Protein AF-A0AB37ZSQ6-F1 (afdb_monomer_lite)

Radius of gyration: 34.16 Å; chains: 1; bounding box: 85×48×57 Å

Structure (mmCIF, N/CA/C/O backbone):
data_AF-A0AB37ZSQ6-F1
#
_entry.id   AF-A0AB37ZSQ6-F1
#
loop_
_atom_site.group_PDB
_atom_site.id
_atom_site.type_symbol
_atom_site.label_atom_id
_atom_site.label_alt_id
_atom_site.label_comp_id
_atom_site.label_asym_id
_atom_site.label_entity_id
_atom_site.label_seq_id
_atom_site.pdbx_PDB_ins_code
_atom_site.Cartn_x
_atom_site.Cartn_y
_atom_site.Cartn_z
_atom_site.occupancy
_atom_site.B_iso_or_equiv
_atom_site.auth_seq_id
_atom_site.auth_comp_id
_atom_site.auth_asym_id
_atom_site.auth_atom_id
_atom_site.pdbx_PDB_model_num
ATOM 1 N N . MET A 1 1 ? -3.205 -10.171 9.865 1.00 86.94 1 MET A N 1
ATOM 2 C CA . MET A 1 1 ? -2.875 -9.069 10.798 1.00 86.94 1 MET A CA 1
ATOM 3 C C . MET A 1 1 ? -4.141 -8.682 11.550 1.00 86.94 1 MET A C 1
ATOM 5 O O . MET A 1 1 ? -5.188 -8.664 10.918 1.00 86.94 1 MET A O 1
ATOM 9 N N . ASN A 1 2 ? -4.072 -8.387 12.854 1.00 91.88 2 ASN A N 1
ATOM 10 C CA . ASN A 1 2 ? -5.224 -7.845 13.582 1.00 91.88 2 ASN A CA 1
ATOM 11 C C . ASN A 1 2 ? -5.200 -6.301 13.532 1.00 91.88 2 ASN A C 1
ATOM 13 O O . ASN A 1 2 ? -4.382 -5.701 14.230 1.00 91.88 2 ASN A O 1
ATOM 17 N N . PRO A 1 3 ? -6.088 -5.638 12.777 1.00 90.38 3 PRO A N 1
ATOM 18 C CA . PRO A 1 3 ? -6.132 -4.175 12.661 1.00 90.38 3 PRO A CA 1
ATOM 19 C C . PRO A 1 3 ? -6.372 -3.467 14.002 1.00 90.38 3 PRO A C 1
ATOM 21 O O . PRO A 1 3 ? -5.964 -2.321 14.172 1.00 90.38 3 PRO A O 1
ATOM 24 N N . ALA A 1 4 ? -6.965 -4.137 14.996 1.00 91.38 4 ALA A N 1
ATOM 25 C CA . ALA A 1 4 ? -7.233 -3.561 16.312 1.00 91.38 4 ALA A CA 1
ATOM 26 C C . ALA A 1 4 ? -5.965 -3.320 17.133 1.00 91.38 4 ALA A C 1
ATOM 28 O O . ALA A 1 4 ? -5.956 -2.421 17.974 1.00 91.38 4 ALA A O 1
ATOM 29 N N . THR A 1 5 ? -4.907 -4.092 16.887 1.00 94.00 5 THR A N 1
ATOM 30 C CA . THR A 1 5 ? -3.679 -4.094 17.699 1.00 94.00 5 THR A CA 1
ATOM 31 C C . THR A 1 5 ? -2.398 -4.124 16.870 1.00 94.00 5 THR A C 1
ATOM 33 O O . THR A 1 5 ? -1.319 -4.217 17.447 1.00 94.00 5 THR A O 1
ATOM 36 N N . ALA A 1 6 ? -2.497 -4.052 15.539 1.00 93.31 6 ALA A N 1
ATOM 37 C CA . ALA A 1 6 ? -1.348 -4.108 14.646 1.00 93.31 6 ALA A CA 1
ATOM 38 C C . ALA A 1 6 ? -0.312 -3.034 14.988 1.00 93.31 6 ALA A C 1
ATOM 40 O O . ALA A 1 6 ? -0.635 -1.853 15.172 1.00 93.31 6 ALA A O 1
ATOM 41 N N . SER A 1 7 ? 0.940 -3.468 15.041 1.00 96.44 7 SER A N 1
ATOM 42 C CA . SER A 1 7 ? 2.108 -2.608 15.144 1.00 96.44 7 SER A CA 1
ATOM 43 C C . SER A 1 7 ? 2.341 -1.837 13.841 1.00 96.44 7 SER A C 1
ATOM 45 O O . SER A 1 7 ? 1.918 -2.246 12.758 1.00 96.44 7 SER A O 1
ATOM 47 N N . ARG A 1 8 ? 3.088 -0.728 13.917 1.00 96.31 8 ARG A N 1
ATOM 48 C CA . ARG A 1 8 ? 3.487 0.038 12.723 1.00 96.31 8 ARG A CA 1
ATOM 49 C C . ARG A 1 8 ? 4.273 -0.815 11.721 1.00 96.31 8 ARG A C 1
ATOM 51 O O . ARG A 1 8 ? 4.098 -0.637 10.524 1.00 96.31 8 ARG A O 1
ATOM 58 N N . SER A 1 9 ? 5.112 -1.741 12.189 1.00 96.50 9 SER A N 1
ATOM 59 C CA . SER A 1 9 ? 5.861 -2.657 11.318 1.00 96.50 9 SER A CA 1
ATOM 60 C C . SER A 1 9 ? 4.958 -3.620 10.554 1.00 96.50 9 SER A C 1
ATOM 62 O O . SER A 1 9 ? 5.200 -3.847 9.376 1.00 96.50 9 SER A O 1
ATOM 64 N N . GLU A 1 10 ? 3.909 -4.150 11.189 1.00 96.25 10 GLU A N 1
ATOM 65 C CA . GLU A 1 10 ? 2.941 -5.016 10.504 1.00 96.25 10 GLU A CA 1
ATOM 66 C C . GLU A 1 10 ? 2.141 -4.237 9.459 1.00 96.25 10 GLU A C 1
ATOM 68 O O . GLU A 1 10 ? 1.949 -4.722 8.350 1.00 96.25 10 GLU A O 1
ATOM 73 N N . ILE A 1 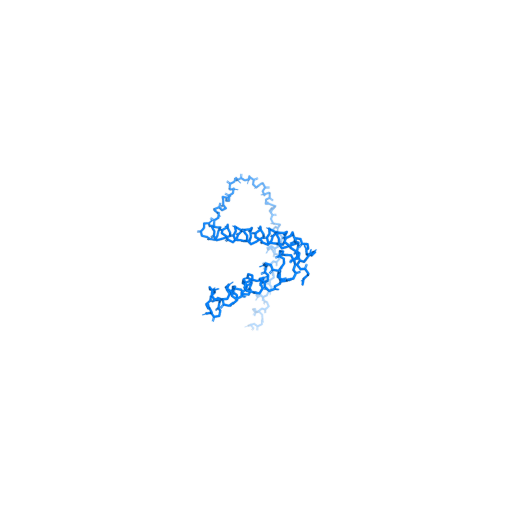11 ? 1.731 -3.007 9.786 1.00 95.62 11 ILE A N 1
ATOM 74 C CA . ILE A 1 11 ? 1.017 -2.133 8.846 1.00 95.62 11 ILE A CA 1
ATOM 75 C C . ILE A 1 11 ? 1.924 -1.745 7.670 1.00 95.62 11 ILE A C 1
ATOM 77 O O . ILE A 1 11 ? 1.481 -1.769 6.527 1.00 95.62 11 ILE A O 1
ATOM 81 N N . ARG A 1 12 ? 3.203 -1.443 7.920 1.00 96.06 12 ARG A N 1
ATOM 82 C CA . ARG A 1 12 ? 4.184 -1.170 6.860 1.00 96.06 12 ARG A CA 1
ATOM 83 C C . ARG A 1 12 ? 4.359 -2.362 5.929 1.00 96.06 12 ARG A C 1
ATOM 85 O O . ARG A 1 12 ? 4.405 -2.186 4.717 1.00 96.06 12 ARG A O 1
ATOM 92 N N . GLU A 1 13 ? 4.475 -3.558 6.493 1.00 95.69 13 GLU A N 1
ATOM 93 C CA . GLU A 1 13 ? 4.625 -4.776 5.703 1.00 95.69 13 GLU A CA 1
ATOM 94 C C . GLU A 1 13 ? 3.376 -5.053 4.864 1.00 95.69 13 GLU A C 1
ATOM 96 O O . GLU A 1 13 ? 3.484 -5.401 3.691 1.00 95.69 13 GLU A O 1
ATOM 101 N N . TYR A 1 14 ? 2.194 -4.809 5.431 1.00 94.69 14 TYR A N 1
ATOM 102 C CA . TYR A 1 14 ? 0.933 -4.875 4.703 1.00 94.69 14 TYR A CA 1
ATOM 103 C C . TYR A 1 14 ? 0.909 -3.896 3.512 1.00 94.69 14 TYR A C 1
ATOM 105 O O . TYR A 1 14 ? 0.684 -4.318 2.382 1.00 94.69 14 TYR A O 1
ATOM 113 N N . VAL A 1 15 ? 1.268 -2.624 3.729 1.00 94.56 15 VAL A N 1
ATOM 114 C CA . VAL A 1 15 ? 1.377 -1.609 2.659 1.00 94.56 15 VAL A CA 1
ATOM 115 C C . VAL A 1 15 ? 2.387 -2.017 1.577 1.00 94.56 15 VAL A C 1
ATOM 117 O O . VAL A 1 15 ? 2.143 -1.802 0.389 1.00 94.56 15 VAL A O 1
ATOM 120 N N . ARG A 1 16 ? 3.520 -2.621 1.960 1.00 93.94 16 ARG A N 1
ATOM 121 C CA . ARG A 1 16 ? 4.534 -3.111 1.012 1.00 93.94 16 ARG A CA 1
ATOM 122 C C . ARG A 1 16 ? 3.964 -4.199 0.099 1.00 93.94 16 ARG A C 1
ATOM 124 O O . ARG A 1 16 ? 4.146 -4.122 -1.114 1.00 93.94 16 ARG A O 1
ATOM 131 N N . ILE A 1 17 ? 3.283 -5.189 0.677 1.00 94.06 17 ILE A N 1
ATOM 132 C CA . ILE A 1 17 ? 2.674 -6.301 -0.066 1.00 94.06 17 ILE A CA 1
ATOM 133 C C . ILE A 1 17 ? 1.600 -5.780 -1.030 1.00 94.06 17 ILE A C 1
ATOM 135 O O . ILE A 1 17 ? 1.597 -6.163 -2.200 1.00 94.06 17 ILE A O 1
ATOM 139 N N . ASP A 1 18 ? 0.744 -4.862 -0.575 1.00 91.75 18 ASP A N 1
ATOM 140 C CA . ASP A 1 18 ? -0.300 -4.261 -1.413 1.00 91.75 18 ASP A CA 1
ATOM 141 C C . ASP A 1 18 ? 0.294 -3.494 -2.602 1.00 91.75 18 ASP A C 1
ATOM 143 O O . ASP A 1 18 ? -0.164 -3.649 -3.740 1.00 91.75 18 ASP A O 1
ATOM 147 N N . GLY A 1 19 ? 1.369 -2.733 -2.370 1.00 91.44 19 GLY A N 1
ATOM 148 C CA . GLY A 1 19 ? 2.103 -2.036 -3.426 1.00 91.44 19 GLY A CA 1
ATOM 149 C C . GLY A 1 19 ? 2.749 -2.985 -4.443 1.00 91.44 19 GLY A C 1
ATOM 150 O O . GLY A 1 19 ? 2.708 -2.731 -5.650 1.00 91.44 19 GLY A O 1
ATOM 151 N N . GLU A 1 20 ? 3.308 -4.109 -3.989 1.00 92.50 20 GLU A N 1
ATOM 152 C CA . GLU A 1 20 ? 3.868 -5.139 -4.871 1.00 92.50 20 GLU A CA 1
ATOM 153 C C . GLU A 1 20 ? 2.797 -5.822 -5.720 1.00 92.50 20 GLU A C 1
ATOM 155 O O . GLU A 1 20 ? 3.028 -6.065 -6.911 1.00 92.50 20 GLU A O 1
ATOM 160 N N . ALA A 1 21 ? 1.622 -6.075 -5.141 1.00 92.81 21 ALA A N 1
ATOM 161 C CA . ALA A 1 21 ? 0.474 -6.613 -5.857 1.00 92.81 21 ALA A CA 1
ATOM 162 C C . ALA A 1 21 ? -0.013 -5.645 -6.947 1.00 92.81 21 ALA A C 1
ATOM 164 O O . ALA A 1 21 ? -0.204 -6.072 -8.088 1.00 92.81 21 ALA A O 1
ATOM 165 N N . LEU A 1 22 ? -0.117 -4.340 -6.652 1.00 92.56 22 LEU A N 1
ATOM 166 C CA . LEU A 1 22 ? -0.445 -3.317 -7.657 1.00 92.56 22 LEU A CA 1
ATOM 167 C C . LEU A 1 22 ? 0.567 -3.297 -8.799 1.00 92.56 22 LEU A C 1
ATOM 169 O O . LEU A 1 22 ? 0.193 -3.296 -9.973 1.00 92.56 22 LEU A O 1
ATOM 173 N N . ALA A 1 23 ? 1.857 -3.295 -8.461 1.00 91.06 23 ALA A N 1
ATOM 174 C CA . ALA A 1 23 ? 2.918 -3.261 -9.455 1.00 91.06 23 ALA A CA 1
ATOM 175 C C . ALA A 1 23 ? 2.912 -4.528 -10.327 1.00 91.06 23 ALA A C 1
ATOM 177 O O . ALA A 1 23 ? 3.113 -4.444 -11.539 1.00 91.06 23 ALA A O 1
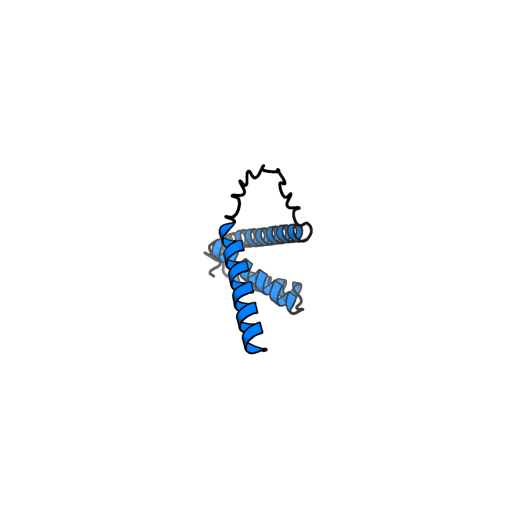ATOM 178 N N . ALA A 1 24 ? 2.663 -5.701 -9.738 1.00 93.94 24 ALA A N 1
ATOM 179 C CA . ALA A 1 24 ? 2.537 -6.957 -10.471 1.00 93.94 24 ALA A CA 1
ATOM 180 C C . ALA A 1 24 ? 1.316 -6.964 -11.400 1.00 93.94 24 ALA A C 1
ATOM 182 O O . ALA A 1 24 ? 1.452 -7.327 -12.570 1.00 93.94 24 ALA A O 1
ATOM 183 N N . PHE A 1 25 ? 0.159 -6.507 -10.915 1.00 94.00 25 PHE A N 1
ATOM 184 C CA . PHE A 1 25 ? -1.065 -6.412 -11.708 1.00 94.00 25 PHE A CA 1
ATOM 185 C C . PHE A 1 25 ? -0.907 -5.442 -12.885 1.00 94.00 25 PHE A C 1
ATOM 187 O O . PHE A 1 25 ? -1.266 -5.769 -14.016 1.00 94.00 25 PHE A O 1
ATOM 194 N N . GLY A 1 26 ? -0.271 -4.292 -12.649 1.00 92.94 26 GLY A N 1
ATOM 195 C CA . GLY A 1 26 ? 0.071 -3.330 -13.694 1.00 92.94 26 GLY A CA 1
ATOM 196 C C . GLY A 1 26 ? 1.013 -3.899 -14.756 1.00 92.94 26 GLY A C 1
ATOM 197 O O . GLY A 1 26 ? 0.763 -3.736 -15.948 1.00 92.94 26 GLY A O 1
ATOM 198 N N . ARG A 1 27 ? 2.063 -4.633 -14.353 1.00 93.81 27 ARG A N 1
ATOM 199 C CA . ARG A 1 27 ? 2.980 -5.310 -15.294 1.00 93.81 27 ARG A CA 1
ATOM 200 C C . ARG A 1 27 ? 2.283 -6.363 -16.157 1.00 93.81 27 ARG A C 1
ATOM 202 O O . ARG A 1 27 ? 2.703 -6.583 -17.287 1.00 93.81 27 ARG A O 1
ATOM 209 N N . ALA A 1 28 ? 1.227 -6.991 -15.645 1.00 95.56 28 ALA A N 1
ATOM 210 C CA . ALA A 1 28 ? 0.403 -7.935 -16.396 1.00 95.56 28 ALA A CA 1
ATOM 211 C C . ALA A 1 28 ? -0.595 -7.254 -17.359 1.00 95.56 28 ALA A C 1
ATOM 213 O O . ALA A 1 28 ? -1.355 -7.945 -18.032 1.00 95.56 28 ALA A O 1
ATOM 214 N N . GLY A 1 29 ? -0.609 -5.916 -17.434 1.00 94.31 29 GLY A N 1
ATOM 215 C CA . GLY A 1 29 ? -1.550 -5.146 -18.253 1.00 94.31 29 GLY A CA 1
ATOM 216 C C . GLY A 1 29 ? -2.916 -4.927 -17.594 1.00 94.31 29 GLY A C 1
ATOM 217 O O . GLY A 1 29 ? -3.859 -4.509 -18.263 1.00 94.31 29 GLY A O 1
ATOM 218 N N . GLY A 1 30 ? -3.041 -5.217 -16.296 1.00 94.06 30 GLY A N 1
ATOM 219 C CA . GLY A 1 30 ? -4.264 -5.008 -15.532 1.00 94.06 30 GLY A CA 1
ATOM 220 C C . GLY A 1 30 ? -4.561 -3.530 -15.266 1.00 94.06 30 GLY A C 1
ATOM 221 O O . GLY A 1 30 ? -3.671 -2.677 -15.236 1.00 94.06 30 GLY A O 1
ATOM 222 N N . ASN A 1 31 ? -5.837 -3.214 -15.033 1.00 95.06 31 ASN A N 1
ATOM 223 C CA . ASN A 1 31 ? -6.261 -1.866 -14.664 1.00 95.06 31 ASN A CA 1
ATOM 224 C C . ASN A 1 31 ? -5.921 -1.566 -13.193 1.00 95.06 31 ASN A C 1
ATOM 226 O O . ASN A 1 31 ? -6.702 -1.865 -12.291 1.00 95.06 31 ASN A O 1
ATOM 230 N N . ILE A 1 32 ? -4.765 -0.942 -12.964 1.00 93.12 32 ILE A N 1
ATOM 231 C CA . ILE A 1 32 ? -4.261 -0.591 -11.624 1.00 93.12 32 ILE A CA 1
ATOM 232 C C . ILE A 1 32 ? -5.287 0.217 -10.817 1.00 93.12 32 ILE A C 1
ATOM 234 O O . ILE A 1 32 ? -5.391 0.024 -9.611 1.00 93.12 32 ILE A O 1
AT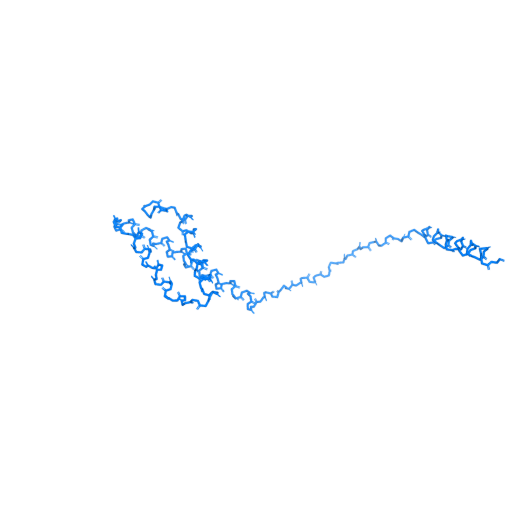OM 238 N N . HIS A 1 33 ? -6.064 1.093 -11.462 1.00 93.50 33 HIS A N 1
ATOM 239 C CA . HIS A 1 33 ? -7.064 1.899 -10.764 1.00 93.50 33 HIS A CA 1
ATOM 240 C C . HIS A 1 33 ? -8.180 1.037 -10.167 1.00 93.50 33 HIS A C 1
ATOM 242 O O . HIS A 1 33 ? -8.564 1.261 -9.027 1.00 93.50 33 HIS A O 1
ATOM 248 N N . GLN A 1 34 ? -8.654 0.029 -10.903 1.00 95.50 34 GLN A 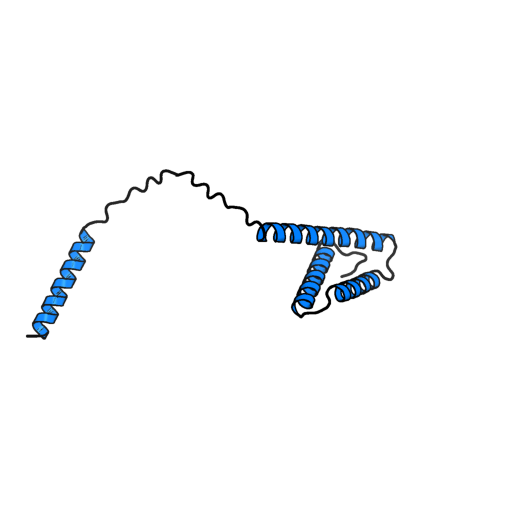N 1
ATOM 249 C CA . GLN A 1 34 ? -9.675 -0.894 -10.397 1.00 95.50 34 GLN A CA 1
ATOM 250 C C . GLN A 1 34 ? -9.120 -1.763 -9.265 1.00 95.50 34 GLN A C 1
ATOM 252 O O . GLN A 1 34 ? -9.726 -1.832 -8.208 1.00 95.50 34 GLN A O 1
ATOM 257 N N . MET A 1 35 ? -7.903 -2.294 -9.419 1.00 93.44 35 MET A N 1
ATOM 258 C CA . MET A 1 35 ? -7.240 -3.048 -8.346 1.00 93.44 35 MET A CA 1
ATOM 259 C C . MET A 1 35 ? -7.038 -2.208 -7.074 1.00 93.44 35 MET A C 1
ATOM 261 O O . MET A 1 35 ? -7.130 -2.720 -5.964 1.00 93.44 35 MET A O 1
ATOM 265 N N . ALA A 1 36 ? -6.757 -0.910 -7.219 1.00 92.06 36 ALA A N 1
ATOM 266 C CA . ALA A 1 36 ? -6.635 -0.007 -6.080 1.00 92.06 36 ALA A CA 1
ATOM 267 C C . ALA A 1 36 ? -7.976 0.207 -5.359 1.00 92.06 36 ALA A C 1
ATOM 269 O O . ALA A 1 36 ? -7.979 0.312 -4.136 1.00 92.06 36 ALA A O 1
ATOM 270 N N . LEU A 1 37 ? -9.096 0.260 -6.091 1.00 94.81 37 LEU A N 1
ATOM 271 C CA . LEU A 1 37 ? -10.437 0.298 -5.498 1.00 94.81 37 LEU A CA 1
ATOM 272 C C . LEU A 1 37 ? -10.745 -1.017 -4.773 1.00 94.81 37 LEU A C 1
ATOM 274 O O . LEU A 1 37 ? -11.130 -0.985 -3.611 1.00 94.81 37 LEU A O 1
ATOM 278 N N . ASP A 1 38 ? -10.451 -2.159 -5.397 1.00 94.94 38 ASP A N 1
ATOM 279 C CA . ASP A 1 38 ? -10.642 -3.474 -4.773 1.00 94.94 38 ASP A CA 1
ATOM 280 C C . ASP A 1 38 ? -9.846 -3.595 -3.458 1.00 94.94 38 ASP A C 1
ATOM 282 O O . ASP A 1 38 ? -10.333 -4.121 -2.458 1.00 94.94 38 ASP A O 1
ATOM 286 N N . GLN A 1 39 ? -8.616 -3.074 -3.417 1.00 92.25 39 GLN A N 1
ATOM 287 C CA . GLN A 1 39 ? -7.824 -3.036 -2.185 1.00 92.25 39 GLN A CA 1
ATOM 288 C C . GLN A 1 39 ? -8.392 -2.080 -1.128 1.00 92.25 39 GLN A C 1
ATOM 290 O O . GLN A 1 39 ? -8.283 -2.375 0.063 1.00 92.25 39 GLN A O 1
ATOM 295 N N . GLN A 1 40 ? -8.998 -0.956 -1.526 1.00 92.56 40 GLN A N 1
ATOM 296 C CA . GLN A 1 40 ? -9.693 -0.071 -0.584 1.00 92.56 40 GLN A CA 1
ATOM 297 C C . GLN A 1 40 ? -10.864 -0.799 0.074 1.00 92.56 40 GLN A C 1
ATOM 299 O O . GLN A 1 40 ? -10.960 -0.773 1.300 1.00 92.56 40 GLN A O 1
ATOM 304 N N . ASP A 1 41 ? -11.660 -1.534 -0.703 1.00 95.12 41 ASP A N 1
ATOM 305 C CA . ASP A 1 41 ? -12.769 -2.339 -0.184 1.00 95.12 41 ASP A CA 1
ATOM 306 C C . ASP A 1 41 ? -12.275 -3.419 0.797 1.00 95.12 41 ASP A C 1
ATOM 308 O O . ASP A 1 41 ? -12.878 -3.650 1.848 1.00 95.12 41 ASP A O 1
ATOM 312 N N . VAL A 1 42 ? -11.132 -4.054 0.508 1.00 92.62 42 VAL A N 1
ATOM 313 C CA . VAL A 1 42 ? -10.498 -5.022 1.422 1.00 92.62 42 VAL A CA 1
ATOM 314 C C . VAL A 1 42 ? -10.062 -4.360 2.730 1.00 92.62 42 VAL A C 1
ATOM 316 O O . VAL A 1 42 ? -10.280 -4.926 3.805 1.00 92.62 42 VAL A O 1
ATOM 319 N N . VAL A 1 43 ? -9.464 -3.166 2.670 1.00 92.44 43 VAL A N 1
ATOM 320 C CA . VAL A 1 43 ? -9.077 -2.410 3.870 1.00 92.44 43 VAL A CA 1
ATOM 321 C C . VAL A 1 43 ? -10.313 -1.980 4.661 1.00 92.44 43 VAL A C 1
ATOM 323 O O . VAL A 1 43 ? -10.314 -2.100 5.884 1.00 92.44 43 VAL A O 1
ATOM 326 N N . GLU A 1 44 ? -11.386 -1.541 4.007 1.00 93.31 44 GLU A N 1
ATOM 327 C CA . GLU A 1 44 ? -12.650 -1.227 4.680 1.00 93.31 44 GLU A CA 1
ATOM 328 C C . GLU A 1 44 ? -13.249 -2.455 5.371 1.00 93.31 44 GLU A C 1
ATOM 330 O O . GLU A 1 44 ? -13.641 -2.369 6.537 1.00 93.31 44 GLU A O 1
ATOM 335 N N . GLY A 1 45 ? -13.233 -3.615 4.708 1.00 93.69 45 GLY A N 1
ATOM 336 C CA . GLY A 1 45 ? -13.661 -4.886 5.290 1.00 93.69 45 GLY A CA 1
ATOM 337 C C . GLY A 1 45 ? -12.796 -5.321 6.476 1.00 93.69 45 GLY A C 1
ATOM 338 O O . GLY A 1 45 ? -13.314 -5.812 7.478 1.00 93.69 45 GLY A O 1
ATOM 339 N N . LEU A 1 46 ? -11.482 -5.079 6.421 1.00 91.75 46 LEU A N 1
ATOM 340 C CA . LEU A 1 46 ? -10.577 -5.305 7.552 1.00 91.75 46 LEU A CA 1
ATOM 341 C C . LEU A 1 46 ? -10.958 -4.422 8.750 1.00 91.75 46 LEU A C 1
ATOM 343 O O . LEU A 1 46 ? -10.759 -4.808 9.899 1.00 91.75 46 LEU A O 1
ATOM 347 N N . LEU A 1 47 ? -11.508 -3.240 8.485 1.00 94.06 47 LEU A N 1
ATOM 348 C CA . LEU A 1 47 ? -11.891 -2.259 9.491 1.00 94.06 47 LEU A CA 1
ATOM 349 C C . LEU A 1 47 ? -13.306 -2.444 10.061 1.00 94.06 47 LEU A C 1
ATOM 351 O O . LEU A 1 47 ? -13.719 -1.685 10.958 1.00 94.06 47 LEU A O 1
ATOM 355 N N . ASP A 1 48 ? -14.028 -3.453 9.583 1.00 94.56 48 ASP A N 1
ATOM 356 C CA . ASP A 1 48 ? -15.367 -3.760 10.055 1.00 94.56 48 ASP A CA 1
ATOM 357 C C . ASP A 1 48 ? -15.356 -4.288 11.501 1.00 94.56 48 ASP A C 1
ATOM 359 O O . ASP A 1 48 ? -14.415 -4.933 11.966 1.00 94.56 48 ASP A O 1
ATOM 363 N N . GLY A 1 49 ? -16.385 -3.935 12.269 1.00 91.00 49 GLY A N 1
ATOM 364 C CA . GLY A 1 49 ? -16.511 -4.318 13.682 1.00 91.00 49 GLY A CA 1
ATOM 365 C C . GLY A 1 49 ? -15.537 -3.649 14.672 1.00 91.00 49 GLY A C 1
ATOM 366 O O . GLY A 1 49 ? -15.688 -3.835 15.880 1.00 91.00 49 GLY A O 1
ATOM 367 N N . LEU A 1 50 ? -14.568 -2.845 14.217 1.00 94.62 50 LEU A N 1
ATOM 368 C CA . LEU A 1 50 ? -13.685 -2.069 15.102 1.00 94.62 50 LEU A CA 1
ATOM 369 C C . LEU A 1 50 ? -14.368 -0.832 15.687 1.00 94.62 50 LEU A C 1
ATOM 371 O O . LEU A 1 50 ? -15.204 -0.194 15.042 1.00 94.62 50 LEU A O 1
ATOM 375 N N . SER A 1 51 ? -13.929 -0.428 16.883 1.00 96.31 51 SER A N 1
ATOM 376 C CA . SER A 1 51 ? -14.316 0.864 17.451 1.00 96.31 51 SER A CA 1
ATOM 377 C C . SER A 1 51 ? -13.740 2.025 16.631 1.00 96.31 51 SER A C 1
ATOM 379 O O . SER A 1 51 ? -12.708 1.892 15.967 1.00 96.31 51 SER A O 1
ATOM 381 N N . SER A 1 52 ? -14.373 3.200 16.718 1.00 95.38 52 SER A N 1
ATOM 382 C CA . SER A 1 52 ? -13.905 4.420 16.037 1.00 95.38 52 SER A CA 1
ATOM 383 C C . SER A 1 52 ? -12.438 4.745 16.356 1.00 95.38 52 SER A C 1
ATOM 385 O O . SER A 1 52 ? -11.656 5.072 15.466 1.00 95.38 52 SER A O 1
ATOM 387 N N . GLU A 1 53 ? -12.019 4.572 17.612 1.00 95.69 53 GLU A N 1
ATOM 388 C CA . GLU A 1 53 ? -10.636 4.812 18.039 1.00 95.69 53 GLU A CA 1
ATOM 389 C C . GLU A 1 53 ? -9.647 3.838 17.395 1.00 95.69 53 GLU A C 1
ATOM 391 O O . GLU A 1 53 ? -8.589 4.249 16.915 1.00 95.69 53 GLU A O 1
ATOM 396 N N . GLN A 1 54 ? -9.989 2.548 17.348 1.00 95.19 54 GLN A N 1
ATOM 397 C CA . GLN A 1 54 ? -9.141 1.535 16.724 1.00 95.19 54 GLN A CA 1
ATOM 398 C C . GLN A 1 54 ? -9.020 1.774 15.217 1.00 95.19 54 GLN A C 1
ATOM 400 O O . GLN A 1 54 ? -7.918 1.698 14.669 1.00 95.19 54 GLN A O 1
ATOM 405 N N . ARG A 1 55 ? -10.136 2.132 14.575 1.00 95.44 55 ARG A N 1
ATOM 406 C CA . ARG A 1 55 ? -10.206 2.458 13.150 1.00 95.44 55 ARG A CA 1
ATOM 407 C C . ARG A 1 55 ? -9.349 3.682 12.818 1.00 95.44 55 ARG A C 1
ATOM 409 O O . ARG A 1 55 ? -8.506 3.624 11.927 1.00 95.44 55 ARG A O 1
ATOM 416 N N . ASN A 1 56 ? -9.473 4.752 13.605 1.00 95.94 56 ASN A N 1
ATOM 417 C CA . ASN A 1 56 ? -8.667 5.965 13.453 1.00 95.94 56 ASN A CA 1
ATOM 418 C C . ASN A 1 56 ? -7.173 5.703 13.666 1.00 95.94 56 ASN A C 1
ATOM 420 O O . ASN A 1 56 ? -6.346 6.216 12.911 1.00 95.94 56 ASN A O 1
ATOM 424 N N . ARG A 1 57 ? -6.810 4.888 14.665 1.00 95.94 57 ARG A N 1
ATOM 425 C CA . ARG A 1 57 ? -5.411 4.520 14.913 1.00 95.94 57 ARG A CA 1
ATOM 426 C C . ARG A 1 57 ? -4.814 3.782 13.717 1.00 95.94 57 ARG A C 1
ATOM 428 O O . ARG A 1 57 ? -3.719 4.134 13.283 1.00 95.94 57 ARG A O 1
ATOM 435 N N . PHE A 1 58 ? -5.525 2.780 13.199 1.00 96.31 58 PHE A N 1
ATOM 436 C CA . PHE A 1 58 ? -5.082 2.023 12.032 1.00 96.31 58 PHE A CA 1
ATOM 437 C C . PHE A 1 58 ? -4.932 2.930 10.810 1.00 96.31 58 PHE A C 1
ATOM 439 O O . PHE A 1 58 ? -3.841 3.009 10.252 1.00 96.31 58 PHE A O 1
ATOM 446 N N . ASN A 1 59 ? -5.984 3.678 10.458 1.00 95.50 59 ASN A N 1
ATOM 447 C CA . ASN A 1 59 ? -6.000 4.550 9.282 1.00 95.50 59 ASN A CA 1
ATOM 448 C C . ASN A 1 59 ? -4.898 5.601 9.316 1.00 95.50 59 ASN A C 1
ATOM 450 O O . ASN A 1 59 ? -4.263 5.855 8.297 1.00 95.50 59 ASN A O 1
ATOM 454 N N . LYS A 1 60 ? -4.628 6.182 10.490 1.00 96.75 60 LYS A N 1
ATOM 455 C CA . LYS A 1 60 ? -3.532 7.136 10.653 1.00 96.75 60 LYS A CA 1
ATOM 456 C C . LYS A 1 60 ? -2.187 6.507 10.289 1.00 96.75 60 LYS A C 1
ATOM 458 O O . LYS A 1 60 ? -1.452 7.072 9.488 1.00 96.75 60 LYS A O 1
ATOM 463 N N . ILE A 1 61 ? -1.868 5.347 10.865 1.00 96.44 61 ILE A N 1
ATOM 464 C CA . ILE A 1 61 ? -0.584 4.681 10.611 1.00 96.44 61 ILE A CA 1
ATOM 465 C C . ILE A 1 61 ? -0.511 4.208 9.157 1.00 96.44 61 ILE A C 1
ATOM 467 O O . ILE A 1 61 ? 0.497 4.433 8.498 1.00 96.44 61 ILE A O 1
ATOM 471 N N . TYR A 1 62 ? -1.582 3.602 8.646 1.00 96.00 62 TYR A N 1
ATOM 472 C CA . TYR A 1 62 ? -1.665 3.136 7.265 1.00 96.00 62 TYR A CA 1
ATOM 473 C C . TYR A 1 62 ? -1.412 4.276 6.271 1.00 96.00 62 TYR A C 1
ATOM 475 O O . TYR A 1 62 ? -0.544 4.160 5.409 1.00 96.00 62 TYR A O 1
ATOM 483 N N . LEU A 1 63 ? -2.084 5.418 6.446 1.00 95.38 63 LEU A N 1
ATOM 484 C CA . LEU A 1 63 ? -1.913 6.588 5.585 1.00 95.38 63 LEU A CA 1
ATOM 485 C C . LEU A 1 63 ? -0.493 7.166 5.661 1.00 95.38 63 LEU A C 1
ATOM 487 O O . LEU A 1 63 ? 0.074 7.544 4.638 1.00 95.38 63 LEU A O 1
ATOM 491 N N . GLU A 1 64 ? 0.100 7.227 6.856 1.00 97.06 64 GLU A N 1
ATOM 492 C CA . GLU A 1 64 ? 1.490 7.659 7.023 1.00 97.06 64 GLU A CA 1
ATOM 493 C C . GLU A 1 64 ? 2.468 6.750 6.258 1.00 97.06 64 GLU A C 1
ATOM 495 O O . GLU A 1 64 ? 3.357 7.258 5.574 1.00 97.06 64 GLU A O 1
ATOM 500 N N . GLU A 1 65 ? 2.298 5.426 6.320 1.00 96.56 65 GLU A N 1
ATOM 501 C CA . GLU A 1 65 ? 3.177 4.475 5.624 1.00 96.56 65 GLU A CA 1
ATOM 502 C C . GLU A 1 65 ? 2.952 4.479 4.096 1.00 96.56 65 GLU A C 1
ATOM 504 O O . GLU A 1 65 ? 3.923 4.411 3.336 1.00 96.56 65 GLU A O 1
ATOM 509 N N . VAL A 1 66 ? 1.710 4.644 3.618 1.00 93.88 66 VAL A N 1
ATOM 510 C CA . VAL A 1 66 ? 1.407 4.827 2.181 1.00 93.88 66 VAL A CA 1
ATOM 511 C C . VAL A 1 66 ? 2.056 6.106 1.646 1.00 93.88 66 VAL A C 1
ATOM 513 O O . VAL A 1 66 ? 2.716 6.087 0.602 1.00 93.88 66 VAL A O 1
ATOM 516 N N . ASN A 1 67 ? 1.929 7.216 2.377 1.00 94.56 67 ASN A N 1
ATOM 517 C CA . ASN A 1 67 ? 2.537 8.490 1.997 1.00 94.56 67 ASN A CA 1
ATOM 518 C C . ASN A 1 67 ? 4.066 8.407 1.990 1.00 94.56 67 ASN A C 1
ATOM 520 O O . ASN A 1 67 ? 4.696 8.888 1.049 1.00 94.56 67 ASN A O 1
ATOM 524 N N . ALA A 1 68 ? 4.666 7.767 2.997 1.00 93.56 68 ALA A N 1
ATOM 525 C CA . ALA A 1 68 ? 6.111 7.557 3.056 1.00 93.56 68 ALA A CA 1
ATOM 526 C C . ALA A 1 68 ? 6.612 6.706 1.878 1.00 93.56 68 ALA A C 1
ATOM 528 O O . ALA A 1 68 ? 7.607 7.053 1.242 1.00 93.56 68 ALA A O 1
ATOM 529 N N . THR A 1 69 ? 5.892 5.633 1.542 1.00 91.19 69 THR A N 1
ATOM 530 C CA . THR A 1 69 ? 6.216 4.766 0.399 1.00 91.19 69 THR A CA 1
ATOM 531 C C . THR A 1 69 ? 6.127 5.533 -0.921 1.00 91.19 69 THR A C 1
ATOM 533 O O . THR A 1 69 ? 7.031 5.450 -1.751 1.00 91.19 69 THR A O 1
ATOM 536 N N . THR A 1 70 ? 5.084 6.347 -1.091 1.00 89.44 70 THR A N 1
ATOM 537 C CA . THR A 1 70 ? 4.890 7.185 -2.284 1.00 89.44 70 THR A CA 1
ATOM 538 C C . THR A 1 70 ? 5.977 8.254 -2.412 1.00 89.44 70 THR A C 1
ATOM 540 O O . THR A 1 70 ? 6.510 8.474 -3.499 1.00 89.44 70 THR A O 1
ATOM 543 N N . ALA A 1 71 ? 6.339 8.906 -1.303 1.00 90.25 71 ALA A N 1
ATOM 544 C CA . ALA A 1 71 ? 7.409 9.897 -1.273 1.00 90.25 71 ALA A CA 1
ATOM 545 C C . ALA A 1 71 ? 8.758 9.276 -1.658 1.00 90.25 71 ALA A C 1
ATOM 547 O O . ALA A 1 71 ? 9.464 9.833 -2.497 1.00 90.25 71 ALA A O 1
ATOM 548 N N . LYS A 1 72 ? 9.070 8.093 -1.115 1.00 90.88 72 LYS A N 1
ATOM 549 C CA . LYS A 1 72 ? 10.280 7.347 -1.467 1.00 90.88 72 LYS A CA 1
ATOM 550 C C . LYS A 1 72 ? 10.299 6.957 -2.945 1.00 90.88 72 LYS A C 1
ATOM 552 O O . LYS A 1 72 ? 11.296 7.191 -3.614 1.00 90.88 72 LYS A O 1
ATOM 557 N N . LEU A 1 73 ? 9.193 6.434 -3.478 1.00 87.06 73 LEU A N 1
ATOM 558 C CA . LEU A 1 73 ? 9.102 6.078 -4.897 1.00 87.06 73 LEU A CA 1
ATOM 559 C C . LEU A 1 73 ? 9.344 7.293 -5.803 1.00 87.06 73 LEU A C 1
ATOM 561 O O . LEU A 1 73 ? 10.022 7.188 -6.821 1.00 87.06 73 LEU A O 1
ATOM 565 N N . ARG A 1 74 ? 8.810 8.458 -5.424 1.00 87.31 74 ARG A N 1
ATOM 566 C CA . ARG A 1 74 ? 9.046 9.712 -6.144 1.00 87.31 74 ARG A CA 1
ATOM 567 C C . ARG A 1 74 ? 10.513 10.135 -6.088 1.00 87.31 74 ARG A C 1
ATOM 569 O O . ARG A 1 74 ? 11.042 10.569 -7.105 1.00 87.31 74 ARG A O 1
ATOM 576 N N . GLU A 1 75 ? 11.160 10.020 -4.932 1.00 89.31 75 GLU A N 1
ATOM 577 C CA . GLU A 1 75 ? 12.597 10.285 -4.793 1.00 89.31 75 GLU A CA 1
ATOM 578 C C . GLU A 1 75 ? 13.428 9.341 -5.676 1.00 89.31 75 GLU A C 1
ATOM 580 O O . GLU A 1 75 ? 14.307 9.796 -6.407 1.00 89.31 75 GLU A O 1
ATOM 585 N N . ASP A 1 76 ? 13.109 8.046 -5.664 1.00 87.00 76 ASP A N 1
ATOM 586 C CA . ASP A 1 76 ? 13.795 7.035 -6.470 1.00 87.00 76 ASP A CA 1
ATOM 587 C C . ASP A 1 76 ? 13.617 7.305 -7.977 1.00 87.00 76 ASP A C 1
ATOM 589 O O . ASP A 1 76 ? 14.584 7.226 -8.733 1.00 87.00 76 ASP A O 1
ATOM 593 N N . LEU A 1 77 ? 12.419 7.714 -8.414 1.00 84.62 77 LEU A N 1
ATOM 594 C CA . LEU A 1 77 ? 12.158 8.148 -9.793 1.00 84.62 77 LEU A CA 1
ATOM 595 C C . LEU A 1 77 ? 12.998 9.370 -10.182 1.00 84.62 77 LEU A C 1
ATOM 597 O O . LEU A 1 77 ? 13.614 9.366 -11.245 1.00 84.62 77 LEU A O 1
ATOM 601 N N . ILE A 1 78 ? 13.072 10.384 -9.312 1.00 86.88 78 ILE A N 1
ATOM 602 C CA . ILE A 1 78 ? 13.894 11.580 -9.547 1.00 86.88 78 ILE A CA 1
ATOM 603 C C . ILE A 1 78 ? 15.373 11.200 -9.677 1.00 86.88 78 ILE A C 1
ATOM 605 O O . ILE A 1 78 ? 16.055 11.736 -10.546 1.00 86.88 78 ILE A O 1
ATOM 609 N N . ARG A 1 79 ? 15.868 10.267 -8.852 1.00 84.69 79 ARG A N 1
ATOM 610 C CA . ARG A 1 79 ? 17.255 9.776 -8.917 1.00 84.69 79 ARG A CA 1
ATOM 611 C C . ARG A 1 79 ? 17.537 8.994 -10.204 1.00 84.69 79 ARG A C 1
ATOM 613 O O . ARG A 1 79 ? 18.657 9.042 -10.694 1.00 84.69 79 ARG A O 1
ATOM 620 N N . ILE A 1 80 ? 16.556 8.272 -10.745 1.00 82.56 80 ILE A N 1
ATOM 621 C CA . ILE A 1 80 ? 16.694 7.566 -12.030 1.00 82.56 80 ILE A CA 1
ATOM 622 C C . ILE A 1 80 ? 16.688 8.557 -13.200 1.00 82.56 80 ILE A C 1
ATOM 624 O O . ILE A 1 80 ? 17.486 8.415 -14.122 1.00 82.56 80 ILE A O 1
ATOM 628 N N . GLU A 1 81 ? 15.796 9.548 -13.171 1.00 81.88 81 GLU A N 1
ATOM 629 C CA . GLU A 1 81 ? 15.675 10.567 -14.221 1.00 81.88 81 GLU A CA 1
ATOM 630 C C . GLU A 1 81 ? 16.877 11.520 -14.236 1.00 81.88 81 GLU A C 1
ATOM 632 O O . GLU A 1 81 ? 17.389 11.874 -15.295 1.00 81.88 81 GLU A O 1
ATOM 637 N N . ASN A 1 82 ? 17.353 11.895 -13.051 1.00 81.38 82 ASN A N 1
ATOM 638 C CA . ASN A 1 82 ? 18.517 12.741 -12.842 1.00 81.38 82 ASN A CA 1
ATOM 639 C C . ASN A 1 82 ? 19.526 11.964 -11.995 1.00 81.38 82 ASN A C 1
ATOM 641 O O . ASN A 1 82 ? 19.606 12.201 -10.781 1.00 81.38 82 ASN A O 1
ATOM 645 N N . PRO A 1 83 ? 20.278 11.021 -12.598 1.00 75.38 83 PRO A N 1
ATOM 646 C CA . PRO A 1 83 ? 21.343 10.350 -11.877 1.00 75.38 83 PRO A CA 1
ATOM 647 C C . PRO A 1 83 ? 22.259 11.435 -11.311 1.00 75.38 83 PRO A C 1
ATOM 649 O O . PRO A 1 83 ? 22.665 12.329 -12.064 1.00 75.38 83 PRO A O 1
ATOM 652 N N . PRO A 1 84 ? 22.541 11.429 -9.994 1.00 65.69 84 PRO A N 1
ATOM 653 C CA . PRO A 1 84 ? 23.476 12.385 -9.441 1.00 65.69 84 PRO A CA 1
ATOM 654 C C . PRO A 1 84 ? 24.760 12.248 -10.248 1.00 65.69 84 PRO A C 1
ATOM 656 O O . PRO A 1 84 ? 25.274 11.141 -10.415 1.00 65.69 84 PRO A O 1
ATOM 659 N N . PHE A 1 85 ? 25.250 13.363 -10.789 1.00 60.97 85 PHE A N 1
ATOM 660 C CA . PHE A 1 85 ? 26.620 13.406 -11.259 1.00 60.97 85 PHE A CA 1
ATOM 661 C C . PHE A 1 85 ? 27.452 13.052 -10.032 1.00 60.97 85 PHE A C 1
ATOM 663 O O . PHE A 1 85 ? 27.568 13.864 -9.113 1.00 60.97 85 PHE A O 1
ATOM 670 N N . GLU A 1 86 ? 27.971 11.825 -9.974 1.00 60.06 86 GLU A N 1
ATOM 671 C CA . GLU A 1 86 ? 29.145 11.557 -9.167 1.00 60.06 86 GLU A CA 1
ATOM 672 C C . GLU A 1 86 ? 30.171 12.552 -9.687 1.00 60.06 86 GLU A C 1
ATOM 674 O O . GLU A 1 86 ? 30.779 12.375 -10.744 1.00 60.06 86 GLU A O 1
ATOM 679 N N . THR A 1 87 ? 30.310 13.672 -8.982 1.00 55.12 87 THR A N 1
ATOM 680 C CA . THR A 1 87 ? 31.532 14.439 -9.031 1.00 55.12 87 THR A CA 1
ATOM 681 C C . THR A 1 87 ? 32.564 13.465 -8.506 1.00 55.12 87 THR A C 1
ATOM 683 O O . THR A 1 87 ? 32.742 13.328 -7.297 1.00 55.12 87 THR A O 1
ATOM 686 N N . VAL A 1 88 ? 33.164 12.701 -9.420 1.00 53.75 88 VAL A N 1
ATOM 687 C CA . VAL A 1 88 ? 34.440 12.060 -9.183 1.00 53.75 88 VAL A CA 1
ATOM 688 C C . VAL A 1 88 ? 35.295 13.202 -8.674 1.00 53.75 88 VAL A C 1
ATOM 690 O O . VAL A 1 88 ? 35.601 14.134 -9.419 1.00 53.75 88 VAL A O 1
ATOM 693 N N . ASP A 1 89 ? 35.559 13.200 -7.373 1.00 52.12 89 ASP A N 1
ATOM 694 C CA . ASP A 1 89 ? 36.504 14.112 -6.768 1.00 52.12 89 ASP A CA 1
ATOM 695 C C . ASP A 1 89 ? 37.865 13.679 -7.307 1.00 52.12 89 ASP A C 1
ATOM 697 O O . ASP A 1 89 ? 38.585 12.881 -6.708 1.00 52.12 89 ASP A O 1
ATOM 701 N N . ILE A 1 90 ? 38.187 14.140 -8.519 1.00 55.38 90 ILE A N 1
ATOM 702 C CA . ILE A 1 90 ? 39.534 14.100 -9.070 1.00 55.38 90 ILE A CA 1
ATOM 703 C C . ILE A 1 90 ? 40.312 15.190 -8.331 1.00 55.38 90 ILE A C 1
ATOM 705 O O . ILE A 1 90 ? 40.812 16.141 -8.922 1.00 55.38 90 ILE A O 1
ATOM 709 N N . SER A 1 91 ? 40.396 15.078 -7.011 1.00 48.56 91 SER A N 1
ATOM 710 C CA . SER A 1 91 ? 41.522 15.610 -6.282 1.00 48.56 91 SER A CA 1
ATOM 711 C C . SER A 1 91 ? 42.686 14.714 -6.702 1.00 48.56 91 SER A C 1
ATOM 713 O O . SER A 1 91 ? 42.660 13.515 -6.400 1.00 48.56 91 SER A O 1
ATOM 715 N N . PRO A 1 92 ? 43.664 15.203 -7.492 1.00 50.56 92 PRO A N 1
ATOM 716 C CA . PRO A 1 92 ? 44.822 14.399 -7.827 1.00 50.56 92 PRO A CA 1
ATOM 717 C C . PRO A 1 92 ? 45.587 14.185 -6.524 1.00 50.56 92 PRO A C 1
ATOM 719 O O . PRO A 1 92 ? 46.410 15.008 -6.129 1.00 50.56 92 PRO A O 1
ATOM 722 N N . GLN A 1 93 ? 45.303 13.091 -5.819 1.00 51.88 93 GLN A N 1
ATOM 723 C CA . GLN A 1 93 ? 46.229 12.603 -4.818 1.00 51.88 93 GLN A CA 1
ATOM 724 C C . GLN A 1 93 ? 47.532 12.311 -5.567 1.00 51.88 93 GLN A C 1
ATOM 726 O O . GLN A 1 93 ? 47.507 11.518 -6.514 1.00 51.88 93 GLN A O 1
ATOM 731 N N . PRO A 1 94 ? 48.666 12.938 -5.208 1.00 47.09 94 PRO A N 1
ATOM 732 C CA . PRO A 1 94 ? 49.946 12.513 -5.735 1.00 47.09 94 PRO A CA 1
ATOM 733 C C . PRO A 1 94 ? 50.176 11.092 -5.220 1.00 47.09 94 PRO A C 1
ATOM 735 O O . PRO A 1 94 ? 50.536 10.860 -4.067 1.00 47.09 94 PRO A O 1
ATOM 738 N N . SER A 1 95 ? 49.874 10.112 -6.065 1.00 47.50 95 SER A N 1
ATOM 739 C CA . SER A 1 95 ? 50.178 8.721 -5.803 1.00 47.50 95 SER A CA 1
ATOM 740 C C . SER A 1 95 ? 51.686 8.571 -5.953 1.00 47.50 95 SER A C 1
ATOM 742 O O . SER A 1 95 ? 52.205 8.426 -7.061 1.00 47.50 95 SER A O 1
ATOM 744 N N . ASN A 1 96 ? 52.396 8.635 -4.831 1.00 53.81 96 ASN A N 1
ATOM 745 C CA . ASN A 1 96 ? 53.815 8.316 -4.730 1.00 53.81 96 ASN A CA 1
ATOM 746 C C . ASN A 1 96 ? 53.984 6.797 -4.888 1.00 53.81 96 ASN A C 1
ATOM 748 O O . ASN A 1 96 ? 54.373 6.101 -3.951 1.00 53.81 96 ASN A O 1
ATOM 752 N N . VAL A 1 97 ? 53.635 6.256 -6.053 1.00 52.12 97 VAL A N 1
ATOM 753 C CA . VAL A 1 97 ? 53.919 4.865 -6.389 1.00 52.12 97 VAL A CA 1
ATOM 754 C C . VAL A 1 97 ? 55.404 4.814 -6.718 1.00 52.12 97 VAL A C 1
ATOM 756 O O . VAL A 1 97 ? 55.823 5.125 -7.831 1.00 52.12 97 VAL A O 1
ATOM 759 N N . GLN A 1 98 ? 56.221 4.478 -5.719 1.00 50.97 98 GLN A N 1
ATOM 760 C CA . GLN A 1 98 ? 57.583 4.020 -5.965 1.00 50.97 98 GLN A CA 1
ATOM 761 C C . GLN A 1 98 ? 57.474 2.722 -6.764 1.00 50.97 98 GLN A C 1
ATOM 763 O O . GLN A 1 98 ? 57.148 1.669 -6.224 1.00 50.97 98 GLN A O 1
ATOM 768 N N . ILE A 1 99 ? 57.681 2.819 -8.074 1.00 54.09 99 ILE A N 1
ATOM 769 C CA . ILE A 1 99 ? 57.808 1.653 -8.938 1.00 54.09 99 ILE A CA 1
ATOM 770 C C . ILE A 1 99 ? 59.171 1.040 -8.609 1.00 54.09 99 ILE A C 1
ATOM 772 O O . ILE A 1 99 ? 60.205 1.558 -9.032 1.00 54.09 99 ILE A O 1
ATOM 776 N N . GLU A 1 100 ? 59.186 -0.034 -7.818 1.00 51.81 100 GLU A N 1
ATOM 777 C CA . GLU A 1 100 ? 60.378 -0.872 -7.699 1.00 51.81 100 GLU A CA 1
ATOM 778 C C . GLU A 1 100 ? 60.764 -1.368 -9.103 1.00 51.81 100 GLU A C 1
ATOM 780 O O . GLU A 1 100 ? 59.918 -1.932 -9.809 1.00 51.81 100 GLU A O 1
ATOM 785 N N . PRO A 1 101 ? 62.018 -1.177 -9.552 1.00 54.22 101 PRO A N 1
ATOM 786 C CA . PRO A 1 101 ? 62.451 -1.707 -10.831 1.00 54.22 101 PRO A CA 1
ATOM 787 C C . PRO A 1 101 ? 62.402 -3.233 -10.762 1.00 54.22 101 PRO A C 1
ATOM 789 O O . PRO A 1 101 ? 63.141 -3.871 -10.011 1.00 54.22 101 PRO A O 1
ATOM 792 N N . THR A 1 102 ? 61.504 -3.822 -11.551 1.00 54.69 102 THR A N 1
ATOM 793 C CA . THR A 1 102 ? 61.352 -5.268 -11.683 1.00 54.69 102 THR A CA 1
ATOM 794 C C . THR A 1 102 ? 62.708 -5.891 -12.013 1.00 54.69 102 THR A C 1
ATOM 796 O O . THR A 1 102 ? 63.328 -5.579 -13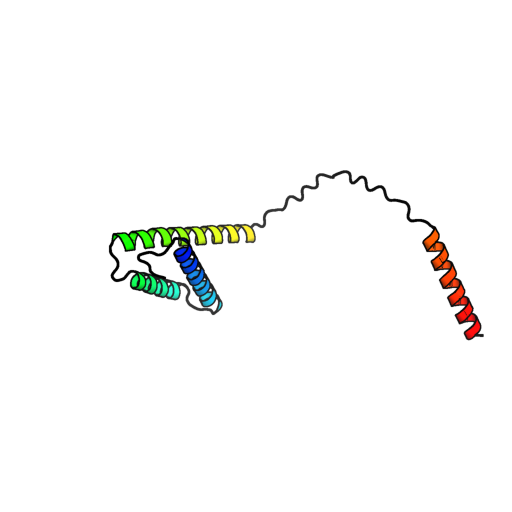.030 1.00 54.69 102 THR A O 1
ATOM 799 N N . SER A 1 103 ? 63.182 -6.752 -11.112 1.00 55.44 103 SER A N 1
ATOM 800 C CA . SER A 1 103 ? 64.483 -7.416 -11.182 1.00 55.44 103 SER A CA 1
ATOM 801 C C . SER A 1 103 ? 64.708 -8.071 -12.550 1.00 55.44 103 SER A C 1
ATOM 803 O O . SER A 1 103 ? 64.016 -9.014 -12.939 1.00 55.44 103 SER A O 1
ATOM 805 N N . SER A 1 104 ? 65.729 -7.593 -13.264 1.00 56.41 104 SER A N 1
ATOM 806 C CA . SER A 1 104 ? 66.152 -7.998 -14.616 1.00 56.41 104 SER A CA 1
ATOM 807 C C . SER A 1 104 ? 66.542 -9.477 -14.763 1.00 56.41 104 SER A C 1
ATOM 809 O O . SER A 1 104 ? 66.842 -9.940 -15.864 1.00 56.41 104 SER A O 1
ATOM 811 N N . LYS A 1 105 ? 66.503 -10.256 -13.676 1.00 55.41 105 LYS A N 1
ATOM 812 C CA . LYS A 1 105 ? 66.817 -11.689 -13.673 1.00 55.41 105 LYS A CA 1
ATOM 813 C C . LYS A 1 105 ? 65.756 -12.542 -14.381 1.00 55.41 105 LYS A C 1
ATOM 815 O O . LYS A 1 105 ? 66.115 -13.553 -14.976 1.00 55.41 105 LYS A O 1
ATOM 820 N N . GLY A 1 106 ? 64.482 -12.136 -14.380 1.00 54.91 106 GLY A N 1
ATOM 821 C CA . GLY A 1 106 ? 63.399 -12.916 -15.006 1.00 54.91 106 GLY A CA 1
ATOM 822 C C . GLY A 1 106 ? 63.471 -12.971 -16.539 1.00 54.91 106 GLY A C 1
ATOM 823 O O . GLY A 1 106 ? 63.195 -14.006 -17.143 1.00 54.91 106 GLY A O 1
ATOM 824 N N . ILE A 1 107 ? 63.915 -11.880 -17.172 1.00 61.75 107 ILE A N 1
ATOM 825 C CA . ILE A 1 107 ? 63.998 -11.764 -18.639 1.00 61.75 107 ILE A CA 1
ATOM 826 C C . ILE A 1 107 ? 65.102 -12.672 -19.206 1.00 61.75 107 ILE A C 1
ATOM 828 O O . ILE A 1 107 ? 64.926 -13.284 -20.259 1.00 61.75 107 ILE A O 1
ATOM 832 N N . ILE A 1 108 ? 66.214 -12.826 -18.480 1.00 63.66 108 ILE A N 1
ATOM 833 C CA . ILE A 1 108 ? 67.349 -13.660 -18.904 1.00 63.66 108 ILE A CA 1
ATOM 834 C C . ILE A 1 108 ? 66.967 -15.150 -18.914 1.00 63.66 108 ILE A C 1
ATOM 836 O O . ILE A 1 108 ? 67.347 -15.875 -19.833 1.00 63.66 108 ILE A O 1
ATOM 840 N N . VAL A 1 109 ? 66.167 -15.605 -17.942 1.00 69.50 109 VAL A N 1
ATOM 841 C CA . VAL A 1 109 ? 65.705 -17.004 -17.875 1.00 69.50 109 VAL A CA 1
ATOM 842 C C . VAL A 1 109 ? 64.758 -17.331 -19.034 1.00 69.50 109 VAL A C 1
ATOM 844 O O . VAL A 1 109 ? 64.901 -18.382 -19.660 1.00 69.50 109 VAL A O 1
ATOM 847 N N . MET A 1 110 ? 63.844 -16.416 -19.375 1.00 67.88 110 MET A N 1
ATOM 848 C CA . MET A 1 110 ? 62.931 -16.597 -20.511 1.00 67.88 110 MET A CA 1
ATOM 849 C C . MET A 1 110 ? 63.669 -16.668 -21.852 1.00 67.88 110 MET A C 1
ATOM 851 O O . MET A 1 110 ? 63.404 -17.568 -22.648 1.00 67.88 110 MET A O 1
ATOM 855 N N . LEU A 1 111 ? 64.632 -15.772 -22.095 1.00 75.19 111 LEU A N 1
ATOM 856 C CA . LEU A 1 111 ? 65.435 -15.802 -23.324 1.00 75.19 111 LEU A CA 1
ATOM 857 C C . LEU A 1 111 ? 66.250 -17.096 -23.449 1.00 75.19 111 LEU A C 1
ATOM 859 O O . LEU A 1 111 ? 66.299 -17.685 -24.529 1.00 75.19 111 LEU A O 1
ATOM 863 N N . GLY A 1 112 ? 66.833 -17.579 -22.348 1.00 73.19 112 GLY A N 1
ATOM 864 C CA . GLY A 1 112 ? 67.551 -18.854 -22.332 1.00 73.19 112 GLY A CA 1
ATOM 865 C C . GLY A 1 112 ? 66.656 -20.040 -22.703 1.00 73.19 112 GLY A C 1
ATOM 866 O O . GLY A 1 112 ? 67.048 -20.876 -23.517 1.00 73.19 112 GLY A O 1
ATOM 867 N N . PHE A 1 113 ? 65.431 -20.087 -22.171 1.00 78.00 113 PHE A N 1
ATOM 868 C CA . PHE A 1 113 ? 64.482 -21.160 -22.473 1.00 78.00 113 PHE A CA 1
ATOM 869 C C . PHE A 1 113 ? 64.085 -21.187 -23.956 1.00 78.00 113 PHE A C 1
ATOM 871 O O . PHE A 1 113 ? 64.084 -22.251 -24.574 1.00 78.00 113 PHE A O 1
ATOM 878 N N . VAL A 1 114 ? 63.829 -20.021 -24.560 1.00 82.25 114 VAL A N 1
ATOM 879 C CA . VAL A 1 114 ? 63.473 -19.916 -25.987 1.00 82.25 114 VAL A CA 1
ATOM 880 C C . VAL A 1 114 ? 64.593 -20.442 -26.889 1.00 82.25 114 VAL A C 1
ATOM 882 O O . VAL A 1 114 ? 64.323 -21.188 -27.831 1.00 82.25 114 VAL A O 1
ATOM 885 N N . VAL A 1 115 ? 65.853 -20.112 -26.586 1.00 82.12 115 VAL A N 1
ATOM 886 C CA . VAL A 1 115 ? 67.007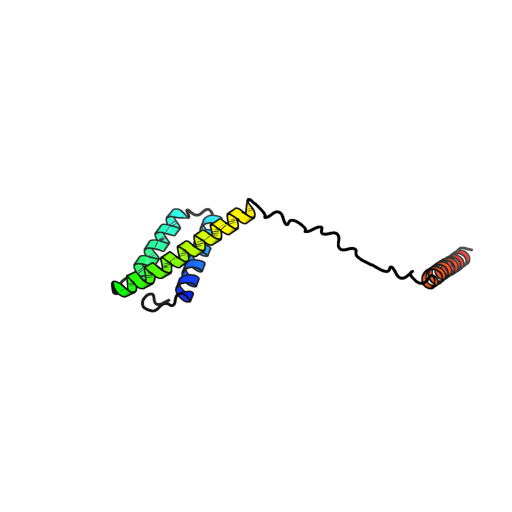 -20.590 -27.368 1.00 82.12 115 VAL A CA 1
ATOM 887 C C . VAL A 1 115 ? 67.167 -22.108 -27.257 1.00 82.12 115 VAL A C 1
ATOM 889 O O . VAL A 1 115 ? 67.397 -22.773 -28.266 1.00 82.12 115 VAL A O 1
ATOM 892 N N . VAL A 1 116 ? 66.994 -22.679 -26.061 1.00 83.00 116 VAL A N 1
ATOM 893 C CA . VAL A 1 116 ? 67.073 -24.136 -25.859 1.00 83.00 116 VAL A CA 1
ATOM 894 C C . VAL A 1 116 ? 65.976 -24.862 -26.640 1.00 83.00 116 VAL A C 1
ATOM 896 O O . VAL A 1 116 ? 66.265 -25.844 -27.322 1.00 83.00 116 VAL A O 1
ATOM 899 N N . VAL A 1 117 ? 64.737 -24.361 -26.607 1.00 83.56 117 VAL A N 1
ATOM 900 C CA . VAL A 1 117 ? 63.624 -24.935 -27.382 1.00 83.56 117 VAL A CA 1
ATOM 901 C C . VAL A 1 117 ? 63.912 -24.873 -28.884 1.00 83.56 117 VAL A C 1
ATOM 903 O O . VAL A 1 117 ? 63.725 -25.868 -29.581 1.00 83.56 117 VAL A O 1
ATOM 906 N N . MET A 1 118 ? 64.434 -23.749 -29.382 1.00 81.19 118 MET A N 1
ATOM 907 C CA . MET A 1 118 ? 64.815 -23.604 -30.792 1.00 81.19 118 MET A CA 1
ATOM 908 C C . MET A 1 118 ? 65.916 -24.583 -31.214 1.00 81.19 118 MET A C 1
ATOM 910 O O . MET A 1 118 ? 65.821 -25.175 -32.286 1.00 81.19 118 MET A O 1
ATOM 914 N N . LEU A 1 119 ? 66.926 -24.817 -30.371 1.00 83.06 119 LEU A N 1
ATOM 915 C CA . LEU A 1 119 ? 67.984 -25.792 -30.659 1.00 83.06 119 LEU A CA 1
ATOM 916 C C . LEU A 1 119 ? 67.459 -27.232 -30.692 1.00 83.06 119 LEU A C 1
ATOM 918 O O . LEU A 1 119 ? 67.876 -28.013 -31.547 1.00 83.06 119 LEU A O 1
ATOM 922 N N . ILE A 1 120 ? 66.532 -27.582 -29.796 1.00 82.06 120 ILE A N 1
ATOM 923 C CA . ILE A 1 120 ? 65.882 -28.899 -29.799 1.00 82.06 120 ILE A CA 1
ATOM 924 C C . ILE A 1 120 ? 65.077 -29.084 -31.091 1.00 82.06 120 ILE A C 1
ATOM 926 O O . ILE A 1 120 ? 65.233 -30.102 -31.762 1.00 82.06 120 ILE A O 1
ATOM 930 N N . LEU A 1 121 ? 64.267 -28.092 -31.473 1.00 79.81 121 LEU A N 1
ATOM 931 C CA . LEU A 1 121 ? 63.476 -28.137 -32.706 1.00 79.81 121 LEU A CA 1
ATOM 932 C C . LEU A 1 121 ? 64.361 -28.221 -33.956 1.00 79.81 121 LEU A C 1
ATOM 934 O O . LEU A 1 121 ? 64.089 -29.029 -34.841 1.00 79.81 121 LEU A O 1
ATOM 938 N N . TYR A 1 122 ? 65.450 -27.450 -34.008 1.00 79.69 122 TYR A N 1
ATOM 939 C CA . TYR A 1 122 ? 66.411 -27.500 -35.110 1.00 79.69 122 TYR A CA 1
ATOM 940 C C . TYR A 1 122 ? 67.053 -28.885 -35.247 1.00 79.69 122 TYR A C 1
ATOM 942 O O . TYR A 1 122 ? 67.143 -29.410 -36.353 1.00 79.69 122 TYR A O 1
ATOM 950 N N . LYS A 1 123 ? 67.441 -29.515 -34.130 1.00 71.88 123 LYS A N 1
ATOM 951 C CA . LYS A 1 123 ? 68.060 -30.848 -34.151 1.00 71.88 123 LYS A CA 1
ATOM 952 C C . LYS A 1 123 ? 67.079 -31.973 -34.502 1.00 71.88 123 LYS A C 1
ATOM 954 O O . LYS A 1 123 ? 67.516 -33.022 -34.950 1.00 71.88 123 LYS A O 1
ATOM 959 N N . ILE A 1 124 ? 65.781 -31.788 -34.259 1.00 70.25 124 ILE A N 1
ATOM 960 C CA . ILE A 1 124 ? 64.734 -32.739 -34.673 1.00 70.25 124 ILE A CA 1
ATOM 961 C C . ILE A 1 124 ? 64.407 -32.579 -36.167 1.00 70.25 124 ILE A C 1
ATOM 963 O O . ILE A 1 124 ? 63.984 -33.536 -36.807 1.00 70.25 124 ILE A O 1
ATOM 967 N N . SER A 1 125 ? 64.593 -31.377 -36.720 1.00 63.22 125 SER A N 1
ATOM 968 C CA . SER A 1 125 ? 64.285 -31.061 -38.119 1.00 63.22 125 SER A CA 1
ATOM 969 C C . SER A 1 125 ? 65.456 -31.280 -39.096 1.00 63.22 125 SER A C 1
ATOM 971 O O . SER A 1 125 ? 65.259 -31.075 -40.295 1.00 63.22 125 SER A O 1
ATOM 973 N N . SER A 1 126 ? 66.645 -31.660 -38.607 1.00 57.91 126 SER A N 1
ATOM 974 C CA . SER A 1 126 ? 67.840 -32.013 -39.393 1.00 57.91 126 SER A CA 1
ATOM 975 C C . SER A 1 126 ? 68.141 -33.500 -39.308 1.00 57.91 126 SER A C 1
ATOM 977 O O . SER A 1 126 ? 68.745 -33.984 -40.289 1.00 57.91 126 SER A O 1
#

Organism: Pseudomonas syringae (NCBI:txid317)

Foldseek 3Di:
DQLQDDDLVRLLVVLVVLVVVLVVCVVVVHDSVVSVVVVVVVVVVSCPPDDPVSSVVSVVSNVVSNVVVVVVVVVVVVCVVCVPPPPPPPPPPPPPPPPDPDDPPVVVVVVVVVVVVVVVVVVVVD

pLDDT: mean 82.72, std 15.81, range [47.09, 97.06]

Secondary structure (DSSP, 8-state):
--TTT--HHHHHHHHHHHHHHHHHHHHTT--HHHHHHHHHHHHHHHTTT--HHHHHHHHHHHHHHHHHHHHHHHHHHHHHHS---------------------THHHHHHHHHHHHHHHHHHHH--

Sequence (126 aa):
MNPATASRSEIREYVRIDGEALAAFGRAGGNIHQMALDQQDVVEGLLDGLSSEQRNRFNKIYLEEVNATTAKLREDLIRIENPPFETVDISPQPSNVQIEPTSSKGIIVMLGFVVVVMLILYKISS